Protein AF-A0A167XJ97-F1 (afdb_monomer_lite)

Secondary structure (DSSP, 8-state):
-------------EEEESS-B---TT-TTB--B-TT-EEEEEE--TTEEEEE-TTS-EEEEEGGGEEE-

pLDDT: mean 86.55, std 16.58, range [44.09, 97.56]

InterPro domains:
  IPR001452 SH3 domain [PF00018] (16-63)
  IPR001452 SH3 domain [PR00452] (13-23)
  IPR001452 SH3 domain [PR00452] (29-44)
  IPR001452 SH3 domain [PR00452] (45-54)
  IPR001452 SH3 domain [PR00452] (57-69)
  IPR001452 SH3 domain [PS50002] (10-69)
  IPR001452 SH3 domain [SM00326] (13-68)
  IPR035522 Sho1, SH3 domain [cd11855] (14-65)
  IPR036028 SH3-like domain superfamily [SSF50044] (9-65)

Structure (mmCIF, N/CA/C/O backbone):
data_AF-A0A167XJ97-F1
#
_entry.id   AF-A0A167XJ97-F1
#
loop_
_atom_site.group_PDB
_atom_site.id
_atom_site.type_symbol
_atom_site.label_atom_id
_atom_site.label_alt_id
_atom_site.label_comp_id
_atom_site.label_asym_id
_atom_site.label_entity_id
_atom_site.label_seq_id
_atom_site.pdbx_PDB_ins_code
_atom_site.Cartn_x
_atom_site.Cartn_y
_atom_site.Cartn_z
_atom_site.occupancy
_atom_site.B_iso_or_equiv
_atom_site.auth_seq_id
_atom_site.auth_comp_id
_atom_site.auth_asym_id
_atom_site.auth_atom_id
_atom_site.pdbx_PDB_model_num
ATOM 1 N N . MET A 1 1 ? -42.863 0.773 8.624 1.00 47.25 1 MET A N 1
ATOM 2 C CA . MET A 1 1 ? -42.149 -0.071 7.643 1.00 47.25 1 MET A CA 1
ATOM 3 C C . MET A 1 1 ? -40.685 0.297 7.743 1.00 47.25 1 MET A C 1
ATOM 5 O O . MET A 1 1 ? -40.362 1.467 7.601 1.00 47.25 1 MET A O 1
ATOM 9 N N . GLY A 1 2 ? -39.867 -0.647 8.205 1.00 47.50 2 GLY A N 1
ATOM 10 C CA . GLY A 1 2 ? -38.520 -0.380 8.694 1.00 47.50 2 GLY A CA 1
ATOM 11 C C . GLY A 1 2 ? -37.503 -0.300 7.568 1.00 47.50 2 GLY A C 1
ATOM 12 O O . GLY A 1 2 ? -37.368 -1.234 6.784 1.00 47.50 2 GLY A O 1
ATOM 13 N N . TYR A 1 3 ? -36.742 0.784 7.547 1.00 51.69 3 TYR A N 1
ATOM 14 C CA . TYR A 1 3 ? -35.417 0.759 6.950 1.00 51.69 3 TYR A CA 1
ATOM 15 C C . TYR A 1 3 ? -34.526 0.103 8.001 1.00 51.69 3 TYR A C 1
ATOM 17 O O . TYR A 1 3 ? -34.151 0.728 8.992 1.00 51.69 3 TYR A O 1
ATOM 25 N N . SER A 1 4 ? -34.272 -1.195 7.850 1.00 55.28 4 SER A N 1
ATOM 26 C CA . SER A 1 4 ? -33.171 -1.827 8.565 1.00 55.28 4 SER A CA 1
ATOM 27 C C . SER A 1 4 ? -31.902 -1.219 7.974 1.00 55.28 4 SER A C 1
ATOM 29 O O . SER A 1 4 ? -31.417 -1.657 6.935 1.00 55.28 4 SER A O 1
ATOM 31 N N . SER A 1 5 ? -31.436 -0.117 8.564 1.00 53.50 5 SER A N 1
ATOM 32 C CA . SER A 1 5 ? -30.092 0.382 8.311 1.00 53.50 5 SER A CA 1
ATOM 33 C C . SER A 1 5 ? -29.179 -0.638 8.961 1.00 53.50 5 SER A C 1
ATOM 35 O O . SER A 1 5 ? -28.872 -0.525 10.145 1.00 53.50 5 SER A O 1
ATOM 37 N N . ALA A 1 6 ? -28.845 -1.693 8.214 1.00 51.75 6 ALA A N 1
ATOM 38 C CA . ALA A 1 6 ? -27.747 -2.566 8.563 1.00 51.75 6 ALA A CA 1
ATOM 39 C C . ALA A 1 6 ? -26.583 -1.633 8.869 1.00 51.75 6 ALA A C 1
ATOM 41 O O . ALA A 1 6 ? -26.139 -0.886 7.996 1.00 51.75 6 ALA A O 1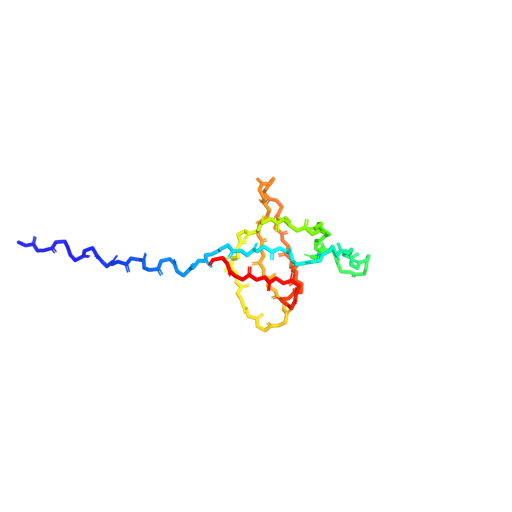
ATOM 42 N N . SER A 1 7 ? -26.191 -1.576 10.136 1.00 48.44 7 SER A N 1
ATOM 43 C CA . SER A 1 7 ? -24.970 -0.922 10.551 1.00 48.44 7 SER A CA 1
ATOM 44 C C . SER A 1 7 ? -23.891 -1.591 9.717 1.00 48.44 7 SER A C 1
ATOM 46 O O . SER A 1 7 ? -23.528 -2.733 9.991 1.00 48.44 7 SER A O 1
ATOM 48 N N . ILE A 1 8 ? -23.462 -0.944 8.631 1.00 51.53 8 ILE A N 1
ATOM 49 C CA . ILE A 1 8 ? -22.263 -1.357 7.925 1.00 51.53 8 ILE A CA 1
ATOM 50 C C . ILE A 1 8 ? -21.190 -1.028 8.938 1.00 51.53 8 ILE A C 1
ATOM 52 O O . ILE A 1 8 ? -20.749 0.112 9.070 1.00 51.53 8 ILE A O 1
ATOM 56 N N . GLN A 1 9 ? -20.889 -2.018 9.763 1.00 44.09 9 GLN A N 1
ATOM 57 C CA . GLN A 1 9 ? -19.714 -2.032 10.586 1.00 44.09 9 GLN A CA 1
ATOM 58 C C . GLN A 1 9 ? -18.603 -2.142 9.552 1.00 44.09 9 GLN A C 1
ATOM 60 O O . GLN A 1 9 ? -18.247 -3.230 9.122 1.00 44.09 9 GLN A O 1
ATOM 65 N N . LEU A 1 10 ? -18.216 -0.985 9.003 1.00 50.69 10 LEU A N 1
ATOM 66 C CA . LEU A 1 10 ? -17.024 -0.837 8.199 1.00 50.69 10 LEU A CA 1
ATOM 67 C C . LEU A 1 10 ? -15.931 -1.231 9.175 1.00 50.69 10 LEU A C 1
ATOM 69 O O . LEU A 1 10 ? -15.514 -0.408 9.993 1.00 50.69 10 LEU A O 1
ATOM 73 N N . ASP A 1 11 ? -15.551 -2.511 9.169 1.00 55.38 11 ASP A N 1
ATOM 74 C CA . ASP A 1 11 ? -14.295 -2.942 9.761 1.00 55.38 11 ASP A CA 1
ATOM 75 C C . ASP A 1 11 ? -13.287 -1.883 9.351 1.00 55.38 11 ASP A C 1
ATOM 77 O O . ASP A 1 11 ? -13.310 -1.513 8.174 1.00 55.38 11 ASP A O 1
ATOM 81 N N . PRO A 1 12 ? -12.485 -1.321 10.263 1.00 58.88 12 PRO A N 1
ATOM 82 C CA . PRO A 1 12 ? -11.590 -0.239 9.909 1.00 58.88 12 PRO A CA 1
ATOM 83 C C . PRO A 1 12 ? -10.783 -0.667 8.684 1.00 58.88 12 PRO A C 1
ATOM 85 O O . PRO A 1 12 ? -9.928 -1.566 8.708 1.00 58.88 12 PRO A O 1
ATOM 88 N N . CYS A 1 13 ? -11.175 -0.069 7.558 1.00 81.88 13 CYS A N 1
ATOM 89 C CA . CYS A 1 13 ? -10.634 -0.378 6.252 1.00 81.88 13 CYS A CA 1
ATOM 90 C C . CYS A 1 13 ? -9.302 0.338 6.109 1.00 81.88 13 CYS A C 1
ATOM 92 O O . CYS A 1 13 ? -8.769 0.354 5.023 1.00 81.88 13 CYS A O 1
ATOM 94 N N . THR A 1 14 ? -8.761 0.935 7.170 1.00 91.81 14 THR A N 1
ATOM 95 C CA . THR A 1 14 ? -7.494 1.640 7.143 1.00 91.81 14 THR A CA 1
ATOM 96 C C . THR A 1 14 ? -6.468 0.950 8.025 1.00 91.81 14 THR A C 1
ATOM 98 O O . THR A 1 14 ? -6.775 0.381 9.076 1.00 91.81 14 THR A O 1
ATOM 101 N N . ALA A 1 15 ? -5.221 0.978 7.577 1.00 94.19 15 ALA A N 1
ATOM 102 C CA . ALA A 1 15 ? -4.090 0.529 8.367 1.00 94.19 15 ALA A CA 1
ATOM 103 C C . ALA A 1 15 ? -2.941 1.522 8.245 1.00 94.19 15 ALA A C 1
ATOM 105 O O . ALA A 1 15 ? -2.776 2.180 7.217 1.00 94.19 15 ALA A O 1
ATOM 106 N N . LYS A 1 16 ? -2.146 1.619 9.307 1.00 95.69 16 LYS A N 1
ATOM 107 C CA . LYS A 1 16 ? -0.973 2.485 9.373 1.00 95.69 16 LYS A CA 1
ATOM 108 C C . LYS A 1 16 ? 0.297 1.650 9.323 1.00 95.69 16 LYS A C 1
ATOM 110 O O . LYS A 1 16 ? 0.416 0.681 10.076 1.00 95.69 16 LYS A O 1
ATOM 1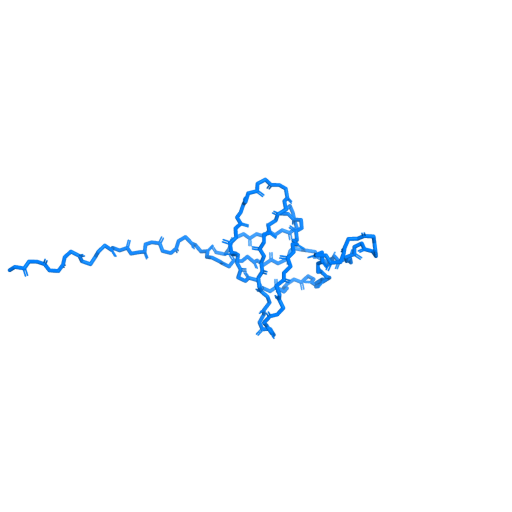15 N N . ALA A 1 17 ? 1.235 2.046 8.472 1.00 96.75 17 ALA A N 1
ATOM 116 C CA . ALA A 1 17 ? 2.553 1.440 8.392 1.00 96.75 17 ALA A CA 1
ATOM 117 C C . ALA A 1 17 ? 3.319 1.656 9.708 1.00 96.75 17 ALA A C 1
ATOM 119 O O . ALA A 1 17 ? 3.437 2.780 10.199 1.00 96.75 17 ALA A O 1
ATOM 120 N N . LEU A 1 18 ? 3.832 0.571 10.280 1.00 96.69 18 LEU A N 1
ATOM 121 C CA . LEU A 1 18 ? 4.686 0.569 11.468 1.00 96.69 18 LEU A CA 1
ATOM 122 C C . LEU A 1 18 ? 6.155 0.822 11.124 1.00 96.69 18 LEU A C 1
ATOM 124 O O . LEU A 1 18 ? 6.892 1.274 11.988 1.00 96.69 18 LEU A O 1
ATOM 128 N N . TYR A 1 19 ? 6.557 0.529 9.884 1.00 96.00 19 TYR A N 1
ATOM 129 C CA . TYR A 1 19 ? 7.920 0.667 9.373 1.00 96.00 19 TYR A CA 1
ATOM 130 C C . TYR A 1 19 ? 7.884 1.085 7.900 1.00 96.00 19 TYR A C 1
ATOM 132 O O . TYR A 1 19 ? 6.876 0.882 7.227 1.00 96.00 19 TYR A O 1
ATOM 140 N N . SER A 1 20 ? 8.985 1.626 7.383 1.00 97.00 20 SER A N 1
ATOM 141 C CA . SER A 1 20 ? 9.142 1.876 5.945 1.00 97.00 20 SER A CA 1
ATOM 142 C C . SER A 1 20 ? 9.419 0.579 5.179 1.00 97.00 20 SER A C 1
ATOM 144 O O . SER A 1 20 ? 10.100 -0.313 5.685 1.00 97.00 20 SER A O 1
ATOM 146 N N . TYR A 1 21 ? 8.960 0.504 3.933 1.00 96.81 21 TYR A N 1
ATOM 147 C CA . TYR A 1 21 ? 9.173 -0.632 3.039 1.00 96.81 21 TYR A CA 1
ATOM 148 C C . TYR A 1 21 ? 9.537 -0.149 1.636 1.00 96.81 21 TYR A C 1
ATOM 150 O O . TYR A 1 21 ? 8.967 0.819 1.129 1.00 96.81 21 TYR A O 1
ATOM 158 N N . THR A 1 22 ? 10.491 -0.831 1.005 1.00 97.50 22 THR A N 1
ATOM 159 C CA . THR A 1 22 ? 10.844 -0.612 -0.402 1.00 97.50 22 THR A CA 1
ATOM 160 C C . THR A 1 22 ? 10.336 -1.799 -1.201 1.00 97.50 22 THR A C 1
ATOM 162 O O . THR A 1 22 ? 10.740 -2.924 -0.916 1.00 97.50 22 THR A O 1
ATOM 165 N N . ALA A 1 23 ? 9.463 -1.535 -2.173 1.00 96.44 23 ALA A N 1
ATOM 166 C CA . ALA A 1 23 ? 8.962 -2.542 -3.097 1.00 96.44 23 ALA A CA 1
ATOM 167 C C . ALA A 1 23 ? 10.106 -3.242 -3.834 1.00 96.44 23 ALA A C 1
ATOM 169 O O . ALA A 1 23 ? 11.102 -2.611 -4.212 1.00 96.44 23 ALA A O 1
ATOM 170 N N . SER A 1 24 ? 9.942 -4.540 -4.050 1.00 94.94 24 SER A N 1
ATOM 171 C CA . SER A 1 24 ? 10.848 -5.339 -4.853 1.00 94.94 24 SER A CA 1
ATOM 172 C C . SER A 1 24 ? 10.828 -4.867 -6.312 1.00 94.94 24 SER A C 1
ATOM 174 O O . SER A 1 24 ? 9.753 -4.738 -6.899 1.00 94.94 24 SER A O 1
ATOM 176 N N . PRO A 1 25 ? 11.990 -4.649 -6.955 1.00 93.88 25 PRO A N 1
ATOM 177 C CA . PRO A 1 25 ? 12.034 -4.346 -8.386 1.00 93.88 25 PRO A CA 1
ATOM 178 C C . PRO A 1 25 ? 11.547 -5.518 -9.257 1.00 93.88 25 PRO A C 1
ATOM 180 O O . PRO A 1 25 ? 11.229 -5.307 -10.426 1.00 93.88 25 PRO A O 1
ATOM 183 N N . ASP A 1 26 ? 11.491 -6.734 -8.702 1.00 97.00 26 ASP A N 1
ATOM 184 C CA . ASP A 1 26 ? 11.037 -7.944 -9.389 1.00 97.00 26 ASP A CA 1
ATOM 185 C C . ASP A 1 26 ? 9.504 -8.108 -9.391 1.00 97.00 26 ASP A C 1
ATOM 187 O O . ASP A 1 26 ? 8.986 -8.854 -10.224 1.00 97.00 26 ASP A O 1
ATOM 191 N N . ASP A 1 27 ? 8.768 -7.412 -8.508 1.00 95.38 27 ASP A N 1
ATOM 192 C CA . ASP A 1 27 ? 7.297 -7.432 -8.484 1.00 95.38 27 ASP A CA 1
ATOM 193 C C . ASP A 1 27 ? 6.700 -6.013 -8.581 1.00 95.38 27 ASP A C 1
ATOM 195 O O . ASP A 1 27 ? 6.623 -5.287 -7.588 1.00 95.38 27 ASP A O 1
ATOM 199 N N . PRO A 1 28 ? 6.211 -5.602 -9.768 1.00 94.44 28 PRO A N 1
ATOM 200 C CA . PRO A 1 28 ? 5.677 -4.259 -9.985 1.00 94.44 28 PRO A CA 1
ATOM 201 C C . PRO A 1 28 ? 4.340 -3.992 -9.276 1.00 94.44 28 PRO A C 1
ATOM 203 O O . PRO A 1 28 ? 3.843 -2.867 -9.335 1.00 94.44 28 PRO A O 1
ATOM 206 N N . HIS A 1 29 ? 3.716 -5.000 -8.657 1.00 95.25 29 HIS A N 1
ATOM 207 C CA . HIS A 1 29 ? 2.486 -4.809 -7.887 1.00 95.25 29 HIS A CA 1
ATOM 208 C C . HIS A 1 29 ? 2.759 -4.354 -6.454 1.00 95.25 29 HIS A C 1
ATOM 210 O O . HIS A 1 29 ? 1.854 -3.818 -5.808 1.00 95.25 29 HIS A O 1
ATOM 216 N N . GLU A 1 30 ? 3.974 -4.567 -5.947 1.00 96.56 30 GLU A N 1
ATOM 217 C CA . GLU A 1 30 ? 4.388 -4.078 -4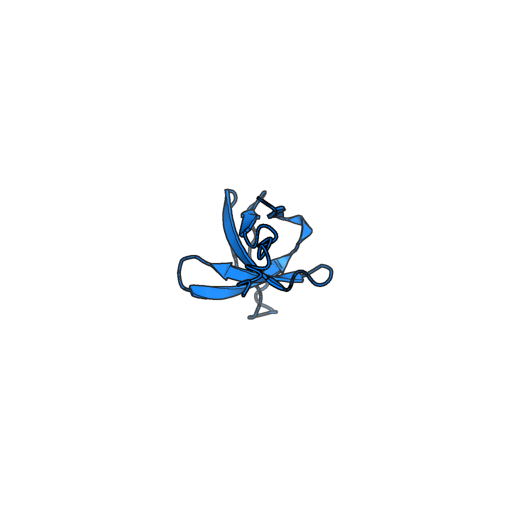.641 1.00 96.56 30 GLU A CA 1
ATOM 218 C C . GLU A 1 30 ? 4.554 -2.556 -4.663 1.00 96.56 30 GLU A C 1
ATOM 220 O O . GLU A 1 30 ? 5.014 -1.966 -5.641 1.00 96.56 30 GLU A O 1
ATOM 225 N N . ILE A 1 31 ? 4.197 -1.898 -3.562 1.00 96.81 31 ILE A N 1
ATOM 226 C CA . ILE A 1 31 ? 4.333 -0.443 -3.439 1.00 96.81 31 ILE A CA 1
ATOM 227 C C . ILE A 1 31 ? 5.197 -0.071 -2.240 1.00 96.81 31 ILE A C 1
ATOM 229 O O . ILE A 1 31 ? 5.005 -0.566 -1.133 1.00 96.81 31 ILE A O 1
ATOM 233 N N . SER A 1 32 ? 6.149 0.837 -2.465 1.00 97.06 32 SER A N 1
ATOM 234 C CA . SER A 1 32 ? 6.993 1.398 -1.407 1.00 97.06 32 SER A CA 1
ATOM 235 C C . SER A 1 32 ? 6.199 2.361 -0.529 1.00 97.06 32 SER A C 1
ATOM 237 O O . SER A 1 32 ? 5.323 3.081 -1.019 1.00 97.06 32 SER A O 1
ATOM 239 N N . PHE A 1 33 ? 6.531 2.427 0.755 1.00 97.00 33 PHE A N 1
ATOM 240 C CA . PHE A 1 33 ? 5.886 3.316 1.721 1.00 97.00 33 PHE A CA 1
ATOM 241 C C . PHE A 1 33 ? 6.812 3.673 2.877 1.00 97.00 33 PHE A C 1
ATOM 243 O O . PHE A 1 33 ? 7.833 3.018 3.096 1.00 97.00 33 PHE A O 1
ATOM 250 N N . ILE A 1 34 ? 6.452 4.719 3.613 1.00 97.56 34 ILE A N 1
ATOM 251 C CA . ILE A 1 34 ? 7.193 5.155 4.800 1.00 97.56 34 ILE A CA 1
ATOM 252 C C . ILE A 1 34 ? 6.446 4.819 6.092 1.00 97.56 34 ILE A C 1
ATOM 254 O O . ILE A 1 34 ? 5.223 4.675 6.105 1.00 97.56 34 ILE A O 1
ATOM 258 N N . GLU A 1 35 ? 7.187 4.717 7.195 1.00 97.31 35 GLU A N 1
ATOM 259 C CA . GLU A 1 35 ? 6.609 4.623 8.538 1.00 97.31 35 GLU A CA 1
ATOM 260 C C . GLU A 1 35 ? 5.560 5.727 8.772 1.00 97.31 35 GLU A C 1
ATOM 262 O O . GLU A 1 35 ? 5.779 6.901 8.467 1.00 97.31 35 GLU A O 1
ATOM 267 N N . GLY A 1 36 ? 4.410 5.342 9.328 1.00 96.50 36 GLY A N 1
ATOM 268 C CA . GLY A 1 36 ? 3.312 6.251 9.650 1.00 96.50 36 GLY A CA 1
ATOM 269 C C . GLY A 1 36 ? 2.344 6.535 8.499 1.00 96.50 36 GLY A C 1
ATOM 270 O O . GLY A 1 36 ? 1.295 7.131 8.742 1.00 96.50 36 GLY A O 1
ATOM 271 N N . GLU A 1 37 ? 2.641 6.089 7.278 1.00 96.94 37 GLU A N 1
ATOM 272 C CA . GLU A 1 37 ? 1.745 6.235 6.128 1.00 96.94 37 GLU A CA 1
ATOM 273 C C . GLU A 1 37 ? 0.472 5.382 6.308 1.00 96.94 37 GLU A C 1
ATOM 275 O O . GLU A 1 37 ? 0.518 4.269 6.840 1.00 96.94 37 GLU A O 1
ATOM 280 N N . VAL A 1 38 ? -0.683 5.920 5.903 1.00 95.31 38 VAL A N 1
ATOM 281 C CA . VAL A 1 38 ? -2.002 5.288 6.084 1.00 95.31 38 VAL A CA 1
ATOM 282 C C . VAL A 1 38 ? -2.559 4.843 4.740 1.00 95.31 38 VAL A C 1
ATOM 284 O O . VAL A 1 38 ? -2.511 5.582 3.758 1.00 95.31 38 VAL A O 1
ATOM 287 N N . PHE A 1 39 ? -3.115 3.637 4.727 1.00 95.19 39 PHE A N 1
ATOM 288 C CA . PHE A 1 39 ? -3.620 2.968 3.538 1.00 95.19 39 PHE A CA 1
ATOM 289 C C . PHE A 1 39 ? -5.058 2.537 3.731 1.00 95.19 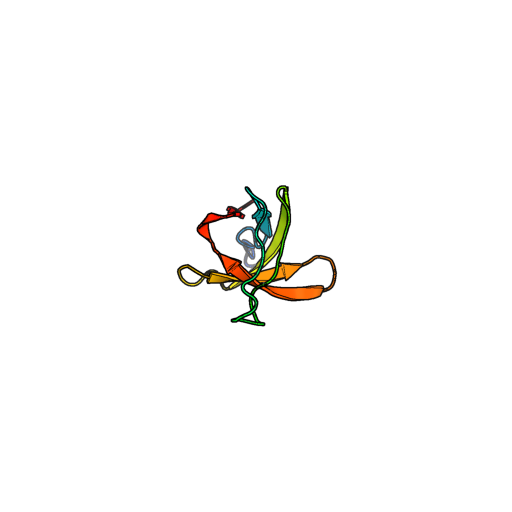39 PHE A C 1
ATOM 291 O O . PHE A 1 39 ? -5.392 2.015 4.794 1.00 95.19 39 PHE A O 1
ATOM 298 N N . ASP A 1 40 ? -5.859 2.657 2.676 1.00 94.50 40 ASP A N 1
ATOM 299 C CA . ASP A 1 40 ? -7.130 1.953 2.568 1.00 94.50 40 ASP A CA 1
ATOM 300 C C . ASP A 1 40 ? -6.859 0.504 2.154 1.00 94.50 40 ASP A C 1
ATOM 302 O O . ASP A 1 40 ? -6.267 0.224 1.114 1.00 94.50 40 ASP A O 1
ATOM 306 N N . ILE A 1 41 ? -7.293 -0.438 2.968 1.00 92.50 41 ILE A N 1
ATOM 307 C CA . ILE A 1 41 ? -7.220 -1.863 2.734 1.00 92.50 41 ILE A CA 1
ATOM 308 C C . ILE A 1 41 ? -8.421 -2.304 1.901 1.00 92.50 41 ILE A C 1
ATOM 310 O O . ILE A 1 41 ? -9.568 -2.220 2.335 1.00 92.50 41 ILE A O 1
ATOM 314 N N . ILE A 1 42 ? -8.134 -2.808 0.703 1.00 92.44 42 ILE A N 1
ATOM 315 C CA . ILE A 1 42 ? -9.117 -3.343 -0.242 1.00 92.44 42 ILE A CA 1
ATOM 316 C C . ILE A 1 42 ? -9.360 -4.831 0.034 1.00 92.44 42 ILE A C 1
ATOM 318 O O . ILE A 1 42 ? -10.500 -5.285 -0.007 1.00 92.44 42 ILE A O 1
ATOM 322 N N . ASP A 1 43 ? -8.296 -5.598 0.293 1.00 90.50 43 ASP A N 1
ATOM 323 C CA . ASP A 1 43 ? -8.375 -7.035 0.575 1.00 90.50 43 ASP A CA 1
ATOM 324 C C . ASP A 1 43 ? -7.264 -7.448 1.564 1.00 90.50 43 ASP A C 1
ATOM 326 O O . ASP A 1 43 ? -6.100 -7.083 1.381 1.00 90.50 43 ASP A O 1
ATOM 330 N N . LYS A 1 44 ? -7.640 -8.178 2.629 1.00 86.38 44 LYS A N 1
ATOM 331 C CA . LYS A 1 44 ? -6.767 -8.609 3.744 1.00 86.38 44 LYS A CA 1
ATOM 332 C C . LYS A 1 44 ? -6.323 -10.079 3.663 1.00 86.38 44 LYS A C 1
ATOM 334 O O . LYS A 1 44 ? -5.997 -10.669 4.694 1.00 86.38 44 LYS A O 1
ATOM 339 N N . ARG A 1 45 ? -6.350 -10.727 2.496 1.00 81.31 45 ARG A N 1
ATOM 340 C CA . ARG A 1 45 ? -5.991 -12.153 2.406 1.00 81.31 45 ARG A CA 1
ATOM 341 C C . ARG A 1 45 ? -4.494 -12.382 2.654 1.00 81.31 45 ARG A C 1
ATOM 343 O O . ARG A 1 45 ? -3.638 -11.776 2.024 1.00 81.31 45 ARG A O 1
ATOM 350 N N . GLU A 1 46 ? -4.205 -13.315 3.560 1.00 85.00 46 GLU A N 1
ATOM 351 C CA . GLU A 1 46 ? -2.871 -13.881 3.811 1.00 85.00 46 GLU A CA 1
ATOM 352 C C . GLU A 1 46 ? -1.781 -12.848 4.187 1.00 85.00 46 GLU A C 1
ATOM 354 O O . GLU A 1 46 ? -1.966 -12.014 5.077 1.00 85.00 46 GLU A O 1
ATOM 359 N N . ASN A 1 47 ? -0.604 -12.962 3.562 1.00 92.12 47 ASN A N 1
ATOM 360 C CA . ASN A 1 47 ? 0.605 -12.205 3.889 1.00 92.12 47 ASN A CA 1
ATOM 361 C C . ASN A 1 47 ? 0.715 -10.880 3.119 1.00 92.12 47 ASN A C 1
ATOM 363 O O . ASN A 1 47 ? 1.528 -10.034 3.484 1.00 92.12 47 ASN A O 1
ATOM 367 N N . TRP A 1 48 ? -0.094 -10.698 2.072 1.00 94.25 48 TRP A N 1
ATOM 368 C CA . TRP A 1 48 ? -0.024 -9.560 1.162 1.00 94.25 48 TRP A CA 1
ATOM 369 C C . TRP A 1 48 ? -1.388 -8.907 1.036 1.00 94.25 48 TRP A C 1
ATOM 371 O O . TRP A 1 48 ? -2.314 -9.458 0.446 1.00 94.25 48 TRP A O 1
ATOM 381 N N . TRP A 1 49 ? -1.512 -7.715 1.602 1.00 94.69 49 TRP A N 1
ATOM 382 C CA . TRP A 1 49 ? -2.754 -6.964 1.554 1.00 94.69 49 TRP A CA 1
ATOM 383 C C . TRP A 1 49 ? -2.802 -6.112 0.308 1.00 94.69 49 TRP A C 1
ATOM 385 O O . TRP A 1 49 ? -1.849 -5.399 0.003 1.00 94.69 49 TRP A O 1
ATOM 395 N N . ARG A 1 50 ? -3.942 -6.138 -0.380 1.00 95.3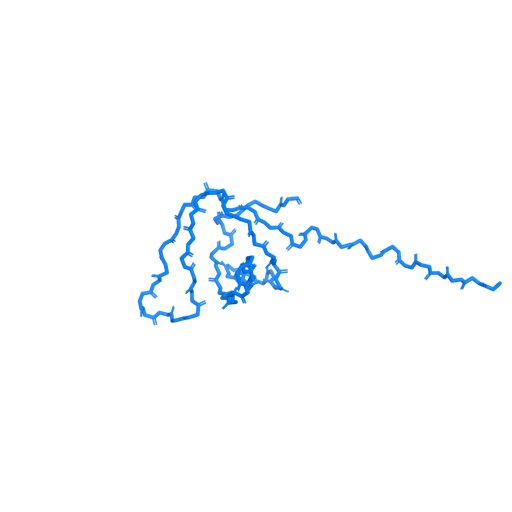8 50 ARG A N 1
ATOM 396 C CA . ARG A 1 50 ? -4.210 -5.195 -1.459 1.00 95.38 50 ARG A CA 1
ATOM 397 C C . ARG A 1 50 ? -4.690 -3.889 -0.854 1.00 95.38 50 ARG A C 1
ATOM 399 O O . ARG A 1 50 ? -5.672 -3.879 -0.109 1.00 95.38 50 ARG A O 1
ATOM 406 N N . THR A 1 51 ? -4.030 -2.793 -1.198 1.00 95.06 51 THR A N 1
ATOM 407 C CA . THR A 1 51 ? -4.268 -1.489 -0.582 1.00 95.06 51 THR A CA 1
ATOM 408 C C . THR A 1 51 ? -4.321 -0.364 -1.604 1.00 95.06 51 THR A C 1
ATOM 410 O O . THR A 1 51 ? -3.956 -0.533 -2.770 1.00 95.06 51 THR A O 1
ATOM 413 N N . LYS A 1 52 ? -4.814 0.791 -1.160 1.00 95.31 52 LYS A N 1
ATOM 414 C CA . LYS A 1 52 ? -4.848 2.041 -1.904 1.00 95.31 52 LYS A CA 1
ATOM 415 C C . LYS A 1 52 ? -4.255 3.167 -1.059 1.00 95.31 52 LYS A C 1
ATOM 417 O O . LYS A 1 52 ? -4.635 3.353 0.095 1.00 95.31 52 LYS A O 1
ATOM 422 N N . LYS A 1 53 ? -3.330 3.917 -1.653 1.00 93.81 53 LYS A N 1
ATOM 423 C CA . LYS A 1 53 ? -2.765 5.151 -1.095 1.00 93.81 53 LYS A CA 1
ATOM 424 C C . LYS A 1 53 ? -3.720 6.332 -1.259 1.00 93.81 53 LYS A C 1
ATOM 426 O O . LYS A 1 53 ? -4.590 6.333 -2.132 1.00 93.81 53 LYS A O 1
ATOM 431 N N . ALA A 1 54 ? -3.471 7.395 -0.495 1.00 90.94 54 ALA A N 1
ATOM 432 C CA . ALA A 1 54 ? -4.189 8.664 -0.622 1.00 90.94 54 ALA A CA 1
ATOM 433 C C . ALA A 1 54 ? -4.070 9.299 -2.024 1.00 90.94 54 ALA A C 1
ATOM 435 O O . ALA A 1 54 ? -4.999 9.964 -2.475 1.00 90.94 54 ALA A O 1
ATOM 436 N N . ASP A 1 55 ? -2.960 9.064 -2.733 1.00 92.94 55 ASP A N 1
ATOM 437 C CA . ASP A 1 55 ? -2.749 9.532 -4.113 1.00 92.94 55 ASP A CA 1
ATOM 438 C C . ASP A 1 55 ? -3.490 8.696 -5.177 1.00 92.94 55 ASP A C 1
ATOM 440 O O . ASP A 1 55 ? -3.479 9.033 -6.359 1.00 92.94 55 ASP A O 1
ATOM 444 N N . GLY A 1 56 ? -4.167 7.621 -4.765 1.00 92.94 56 GLY A N 1
ATOM 445 C CA . GLY A 1 56 ? -4.902 6.722 -5.645 1.00 92.94 56 GLY A CA 1
ATOM 446 C C . GLY A 1 56 ? -4.120 5.502 -6.125 1.00 92.94 56 GLY A C 1
ATOM 447 O O . GLY A 1 56 ? -4.735 4.628 -6.739 1.00 92.94 56 GLY A O 1
ATOM 448 N N . THR A 1 57 ? -2.823 5.398 -5.823 1.00 95.06 57 THR A N 1
ATOM 449 C CA . THR A 1 57 ? -1.993 4.235 -6.162 1.00 95.06 57 THR A CA 1
ATOM 450 C C . THR A 1 57 ? -2.550 2.983 -5.499 1.00 95.06 57 THR A C 1
ATOM 452 O O . THR A 1 57 ? -2.796 2.976 -4.293 1.00 95.06 57 THR A O 1
ATOM 455 N N . ILE A 1 58 ? -2.738 1.919 -6.279 1.00 95.62 58 ILE A N 1
ATOM 456 C CA . ILE A 1 58 ? -3.190 0.611 -5.797 1.00 95.62 58 ILE A CA 1
ATOM 457 C C . ILE A 1 58 ? -2.044 -0.379 -5.951 1.00 95.62 58 ILE A C 1
ATOM 459 O O . ILE A 1 58 ? -1.459 -0.469 -7.027 1.00 95.62 58 ILE A O 1
ATOM 463 N N . GLY A 1 59 ? -1.777 -1.151 -4.906 1.00 95.69 59 GLY A N 1
ATOM 464 C CA . GLY A 1 59 ? -0.738 -2.174 -4.915 1.00 95.69 59 GLY A CA 1
ATOM 465 C C . GLY A 1 59 ? -0.922 -3.188 -3.800 1.00 95.69 59 GLY A C 1
ATOM 466 O O . GLY A 1 59 ? -1.944 -3.182 -3.106 1.00 95.69 59 GLY A O 1
ATOM 467 N N . ILE A 1 60 ? 0.060 -4.067 -3.649 1.00 96.06 60 ILE A N 1
ATOM 468 C CA . ILE A 1 60 ? 0.158 -4.985 -2.521 1.00 96.06 60 ILE A CA 1
ATOM 469 C C . ILE A 1 60 ? 1.238 -4.531 -1.543 1.00 96.06 60 ILE A C 1
ATOM 471 O O . ILE A 1 60 ? 2.256 -3.956 -1.927 1.00 96.06 60 ILE A O 1
ATOM 475 N N . VAL A 1 61 ? 0.994 -4.785 -0.262 1.00 95.88 61 VAL A N 1
ATOM 476 C CA . VAL A 1 61 ? 1.930 -4.501 0.828 1.00 95.88 61 VAL A CA 1
ATOM 477 C C . VAL A 1 61 ? 1.997 -5.687 1.792 1.00 95.88 61 VAL A C 1
ATOM 479 O O . VAL A 1 61 ? 0.991 -6.384 1.969 1.00 95.88 61 VAL A O 1
ATOM 482 N N . PRO A 1 62 ? 3.143 -5.925 2.444 1.00 96.00 62 PRO A N 1
ATOM 483 C CA . PRO A 1 62 ? 3.273 -7.002 3.416 1.00 96.00 62 PRO A CA 1
ATOM 484 C C . PRO A 1 62 ? 2.454 -6.696 4.680 1.00 96.00 62 PRO A C 1
ATOM 486 O O . PRO A 1 62 ? 2.651 -5.673 5.339 1.00 96.00 62 PRO A O 1
ATOM 489 N N . SER A 1 63 ? 1.535 -7.590 5.044 1.00 93.38 63 SER A N 1
ATOM 490 C CA . SER A 1 63 ? 0.546 -7.363 6.111 1.00 93.38 63 SER A CA 1
ATOM 491 C C . SER A 1 63 ? 1.160 -7.145 7.496 1.00 93.38 63 SER A C 1
ATOM 493 O O . SER A 1 63 ? 0.650 -6.366 8.300 1.00 93.38 63 SER A O 1
ATOM 495 N N . ASN A 1 64 ? 2.300 -7.780 7.762 1.00 94.88 64 ASN A N 1
ATOM 496 C CA . ASN A 1 64 ? 3.033 -7.682 9.025 1.00 94.88 64 ASN A CA 1
ATOM 497 C C . ASN A 1 64 ? 3.695 -6.312 9.271 1.00 94.88 64 ASN A C 1
ATOM 499 O O . ASN A 1 64 ? 4.201 -6.084 10.368 1.00 94.88 64 ASN A O 1
ATOM 503 N N . HIS A 1 65 ? 3.689 -5.405 8.289 1.00 93.94 65 HIS A N 1
ATOM 504 C CA . HIS A 1 65 ? 4.207 -4.041 8.440 1.00 93.94 65 HIS A CA 1
ATOM 505 C C . HIS A 1 65 ? 3.141 -3.048 8.914 1.00 93.94 65 HIS A C 1
ATOM 507 O O . HIS A 1 65 ? 3.438 -1.861 9.026 1.00 93.94 65 HIS A O 1
ATOM 513 N N . PHE A 1 66 ? 1.912 -3.494 9.187 1.00 93.56 66 PHE A N 1
ATOM 514 C CA . PHE A 1 66 ? 0.780 -2.610 9.453 1.00 93.56 66 PHE A CA 1
ATOM 515 C C . PHE A 1 66 ? 0.083 -2.909 10.776 1.00 93.56 66 PHE A C 1
ATOM 517 O O . PHE A 1 66 ? -0.003 -4.050 11.225 1.00 93.56 66 PHE A O 1
ATOM 524 N N . VAL A 1 67 ? -0.497 -1.860 11.357 1.00 93.06 67 VAL A N 1
ATOM 525 C CA . VAL A 1 67 ? -1.525 -1.964 12.395 1.00 93.06 67 VAL A CA 1
ATOM 526 C C . VAL A 1 67 ? -2.846 -1.449 11.830 1.00 93.06 67 VAL A C 1
ATOM 528 O O . VAL A 1 67 ? -2.898 -0.359 11.259 1.00 93.06 67 VAL A O 1
ATOM 531 N N . THR A 1 68 ? -3.912 -2.240 11.945 1.00 90.00 68 THR A N 1
ATOM 532 C CA . THR A 1 68 ? -5.270 -1.794 11.597 1.00 90.00 68 THR A CA 1
ATOM 533 C C . THR A 1 68 ? -5.721 -0.729 12.593 1.00 90.00 68 THR A C 1
ATOM 535 O O . THR A 1 68 ? -5.505 -0.911 13.793 1.00 90.00 68 THR A O 1
ATOM 538 N N . LEU A 1 69 ? -6.288 0.373 12.097 1.00 85.12 69 LEU A N 1
ATOM 539 C CA . LEU A 1 69 ? -6.722 1.510 12.922 1.00 85.12 69 LEU A CA 1
ATOM 540 C C . LEU A 1 69 ? -8.102 1.313 13.552 1.00 85.12 69 LEU A C 1
ATOM 5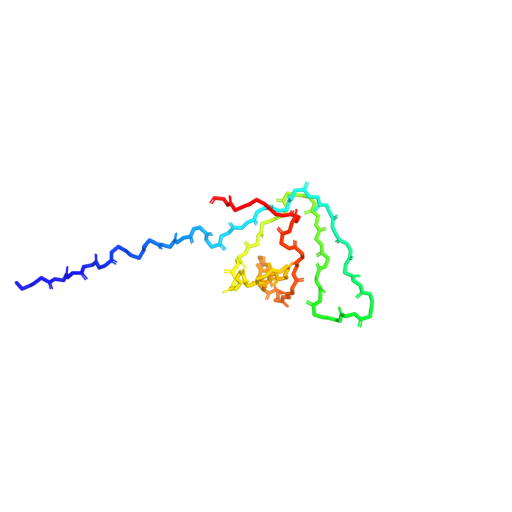42 O O . LEU A 1 69 ? -8.779 0.342 13.169 1.00 85.12 69 LEU A O 1
#

Foldseek 3Di:
DDPPPPPPPVQQQKKFFQAWDDDDPVDPQEDTDGHGFMWRFPADPDQWTWTAHPVGDTHIDGPVRIDRD

Radius of gyration: 14.45 Å; chains: 1; bounding box: 54×23×23 Å

Organism: NCBI:txid1759441

Sequence (69 aa):
MGYSSASIQLDPCTAKALYSYTASPDDPHEISFIEGEVFDIIDKRENWWRTKKADGTIGIVPSNHFVTL